Protein AF-W2TQG8-F1 (afdb_monomer)

Structure (mmCIF, N/CA/C/O backbone):
data_AF-W2TQG8-F1
#
_entry.id   AF-W2TQG8-F1
#
loop_
_atom_site.group_PDB
_atom_site.id
_atom_site.type_symbol
_atom_site.label_atom_id
_atom_site.label_alt_id
_atom_site.label_comp_id
_atom_site.label_asym_id
_atom_site.label_entity_id
_atom_site.label_seq_id
_atom_site.pdbx_PDB_ins_code
_atom_site.Cartn_x
_atom_site.Cartn_y
_atom_site.Cartn_z
_atom_site.occupancy
_atom_site.B_iso_or_equiv
_atom_site.auth_seq_id
_atom_site.auth_comp_id
_atom_site.auth_asym_id
_atom_site.auth_atom_id
_atom_site.pdbx_PDB_model_num
ATOM 1 N N . MET A 1 1 ? 19.224 -1.261 -12.540 1.00 79.69 1 MET A N 1
ATOM 2 C CA . MET A 1 1 ? 18.185 -2.015 -11.794 1.00 79.69 1 MET A CA 1
ATOM 3 C C . MET A 1 1 ? 16.858 -1.264 -11.634 1.00 79.69 1 MET A C 1
ATOM 5 O O . MET A 1 1 ? 15.833 -1.850 -11.945 1.00 79.69 1 MET A O 1
ATOM 9 N N . LYS A 1 2 ? 16.831 0.032 -11.269 1.00 92.06 2 LYS A N 1
ATOM 10 C CA . LYS A 1 2 ? 15.581 0.816 -11.087 1.00 92.06 2 LYS A CA 1
ATOM 11 C C . LYS A 1 2 ? 14.622 0.871 -12.287 1.00 92.06 2 LYS A C 1
ATOM 13 O O . LYS A 1 2 ? 13.413 0.940 -12.102 1.00 92.06 2 LYS A O 1
ATOM 18 N N . VAL A 1 3 ? 15.141 0.812 -13.513 1.00 95.50 3 VAL A N 1
ATOM 19 C CA . VAL A 1 3 ? 14.308 0.751 -14.730 1.00 95.50 3 VAL A CA 1
ATOM 20 C C . VAL A 1 3 ? 13.510 -0.554 -14.786 1.00 95.50 3 VAL A C 1
ATOM 22 O O . VAL A 1 3 ? 12.326 -0.535 -15.105 1.00 95.50 3 VAL A O 1
ATOM 25 N N . PHE A 1 4 ? 14.130 -1.674 -14.412 1.00 96.12 4 PHE A N 1
ATOM 26 C CA . PHE A 1 4 ? 13.471 -2.977 -14.406 1.00 96.12 4 PHE A CA 1
ATOM 27 C C . PHE A 1 4 ? 12.365 -3.049 -13.346 1.00 96.12 4 PHE A C 1
ATOM 29 O O . PHE A 1 4 ? 11.278 -3.534 -13.643 1.00 96.12 4 PHE A O 1
ATOM 36 N N . GLU A 1 5 ? 12.600 -2.483 -12.155 1.00 95.31 5 GLU A N 1
ATOM 37 C CA . GLU A 1 5 ? 11.579 -2.355 -11.101 1.00 95.31 5 GLU A CA 1
ATOM 38 C C . GLU A 1 5 ? 10.330 -1.618 -11.616 1.00 95.31 5 GLU A C 1
ATOM 40 O O . GLU A 1 5 ? 9.218 -2.126 -11.482 1.00 95.31 5 GLU A O 1
ATOM 45 N N . ARG A 1 6 ? 10.506 -0.472 -12.293 1.00 94.25 6 ARG A N 1
ATOM 46 C CA . ARG A 1 6 ? 9.389 0.306 -12.863 1.00 94.25 6 ARG A CA 1
ATOM 47 C C . ARG A 1 6 ? 8.640 -0.445 -13.965 1.00 94.25 6 ARG A C 1
ATOM 49 O O . ARG A 1 6 ? 7.415 -0.371 -14.037 1.00 94.25 6 ARG A O 1
ATOM 56 N N . VAL A 1 7 ? 9.360 -1.168 -14.826 1.00 96.38 7 VAL A N 1
ATOM 57 C CA . VAL A 1 7 ? 8.745 -1.988 -15.885 1.00 96.38 7 VAL A CA 1
ATOM 58 C C . VAL A 1 7 ? 7.919 -3.120 -15.277 1.00 96.38 7 VAL A C 1
ATOM 60 O O . VAL A 1 7 ? 6.796 -3.363 -15.720 1.00 96.38 7 VAL A O 1
ATOM 63 N N . LEU A 1 8 ? 8.448 -3.801 -14.259 1.00 95.19 8 LEU A N 1
ATOM 64 C CA . LEU A 1 8 ? 7.743 -4.881 -13.578 1.00 95.19 8 LEU A CA 1
ATOM 65 C C . LEU A 1 8 ? 6.493 -4.360 -12.860 1.00 95.19 8 LEU A C 1
ATOM 67 O O . LEU A 1 8 ? 5.418 -4.926 -13.042 1.00 95.19 8 LEU A O 1
ATOM 71 N N . GLU A 1 9 ? 6.607 -3.252 -12.127 1.00 93.38 9 GLU A N 1
ATOM 72 C CA . GLU A 1 9 ? 5.476 -2.605 -11.455 1.00 93.38 9 GLU A CA 1
ATOM 73 C C . GLU A 1 9 ? 4.353 -2.258 -12.447 1.00 93.38 9 GLU A C 1
ATOM 75 O O . GLU A 1 9 ? 3.194 -2.616 -12.229 1.00 93.38 9 GLU A O 1
ATOM 80 N N . ALA A 1 10 ? 4.689 -1.627 -13.577 1.00 93.81 10 ALA A N 1
ATOM 81 C CA . ALA A 1 10 ? 3.714 -1.250 -14.598 1.00 93.81 10 ALA A CA 1
ATOM 82 C C . ALA A 1 10 ? 3.013 -2.461 -15.236 1.00 93.81 10 ALA A C 1
ATOM 84 O O . ALA A 1 10 ? 1.841 -2.375 -15.604 1.00 93.81 10 ALA A O 1
ATOM 85 N N . ARG A 1 11 ? 3.713 -3.594 -15.379 1.00 96.50 11 ARG A N 1
ATOM 86 C CA . ARG A 1 11 ? 3.122 -4.844 -15.882 1.00 96.50 11 ARG A CA 1
ATOM 87 C C . ARG A 1 11 ? 2.223 -5.496 -14.838 1.00 96.50 11 ARG A C 1
ATOM 89 O O . ARG A 1 11 ? 1.117 -5.899 -15.182 1.00 96.50 11 ARG A O 1
ATOM 96 N N . LEU A 1 12 ? 2.664 -5.551 -13.580 1.00 94.31 12 LEU A N 1
ATOM 97 C CA . LEU A 1 12 ? 1.891 -6.116 -12.475 1.00 94.31 12 LEU A CA 1
ATOM 98 C C . LEU A 1 12 ? 0.571 -5.366 -12.285 1.00 94.31 12 LEU A C 1
ATOM 100 O O . LEU A 1 12 ? -0.477 -6.002 -12.269 1.00 94.31 12 LEU A O 1
ATOM 104 N N . ARG A 1 13 ? 0.593 -4.026 -12.268 1.00 92.44 13 ARG A N 1
ATOM 105 C CA . ARG A 1 13 ? -0.618 -3.193 -12.130 1.00 92.44 13 ARG A CA 1
ATOM 106 C C . ARG A 1 13 ? -1.680 -3.434 -13.214 1.00 92.44 13 ARG A C 1
ATOM 108 O O . ARG A 1 13 ? -2.834 -3.097 -12.990 1.00 92.44 13 ARG A O 1
ATOM 115 N N . LYS A 1 14 ? -1.318 -3.999 -14.373 1.00 94.75 14 LYS A N 1
ATOM 116 C CA . LYS A 1 14 ? -2.272 -4.344 -15.446 1.00 94.75 14 LYS A CA 1
ATOM 117 C C . LYS A 1 14 ? -2.948 -5.701 -15.256 1.00 94.75 14 LYS A C 1
ATOM 119 O O . LYS A 1 14 ? -3.999 -5.919 -15.845 1.00 94.75 14 LYS A O 1
ATOM 124 N N . ILE A 1 15 ? -2.332 -6.613 -14.505 1.00 96.31 15 ILE A N 1
ATOM 125 C CA . ILE A 1 15 ? -2.802 -8.001 -14.365 1.00 96.31 15 ILE A CA 1
ATOM 126 C C . ILE A 1 15 ? -3.362 -8.305 -12.975 1.00 96.31 15 ILE A C 1
ATOM 128 O O . ILE A 1 15 ? -4.152 -9.233 -12.835 1.00 96.31 15 ILE A O 1
ATOM 132 N N . VAL A 1 16 ? -2.956 -7.551 -11.948 1.00 91.69 16 VAL A N 1
ATOM 133 C CA . VAL A 1 16 ? -3.424 -7.754 -10.573 1.00 91.69 16 VAL A CA 1
ATOM 134 C C . VAL A 1 16 ? -4.572 -6.804 -10.254 1.00 91.69 16 VAL A C 1
ATOM 136 O O . VAL A 1 16 ? -4.482 -5.598 -10.482 1.00 91.69 16 VAL A O 1
ATOM 139 N N . SER A 1 17 ? -5.647 -7.337 -9.679 1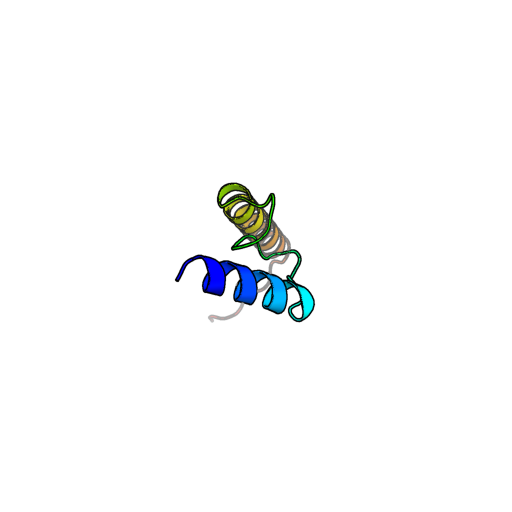.00 92.69 17 SER A N 1
ATOM 140 C CA . SER A 1 17 ? -6.696 -6.531 -9.058 1.00 92.69 17 SER A CA 1
ATOM 141 C C . SER A 1 17 ? -6.317 -6.216 -7.614 1.00 92.69 17 SER A C 1
ATOM 143 O O . SER A 1 17 ? -6.034 -7.122 -6.828 1.00 92.69 17 SER A O 1
ATOM 145 N N . VAL A 1 18 ? -6.354 -4.940 -7.247 1.00 90.69 18 VAL A N 1
ATOM 146 C CA . VAL A 1 18 ? -6.128 -4.487 -5.872 1.00 90.69 18 VAL A CA 1
ATOM 147 C C . VAL A 1 18 ? -7.450 -4.552 -5.107 1.00 90.69 18 VAL A C 1
ATOM 149 O O . VAL A 1 18 ? -8.460 -4.021 -5.565 1.00 90.69 18 VAL A O 1
ATOM 152 N N . SER A 1 19 ? -7.464 -5.201 -3.940 1.00 91.12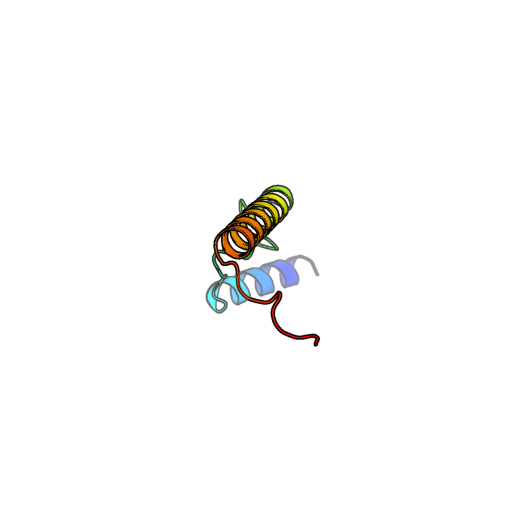 19 SER A N 1
ATOM 153 C CA . SER A 1 19 ? -8.646 -5.197 -3.071 1.00 91.12 19 SER A CA 1
ATOM 154 C C . SER A 1 19 ? -8.861 -3.817 -2.452 1.00 91.12 19 SER A C 1
ATOM 156 O O . SER A 1 19 ? -7.886 -3.173 -2.075 1.00 91.12 19 SER A O 1
ATOM 158 N N . LEU A 1 20 ? -10.114 -3.422 -2.213 1.00 90.00 20 LEU A N 1
ATOM 159 C CA . LEU A 1 20 ? -10.461 -2.143 -1.569 1.00 90.00 20 LEU A CA 1
ATOM 160 C C . LEU A 1 20 ? -9.784 -1.924 -0.204 1.00 90.00 20 LEU A C 1
ATOM 162 O O . LEU A 1 20 ? -9.546 -0.792 0.195 1.00 90.00 20 LEU A O 1
ATOM 166 N N . ASN A 1 21 ? -9.455 -3.003 0.508 1.00 90.81 21 ASN A N 1
ATOM 167 C CA . ASN A 1 21 ? -8.816 -2.961 1.825 1.00 90.81 21 ASN A CA 1
ATOM 168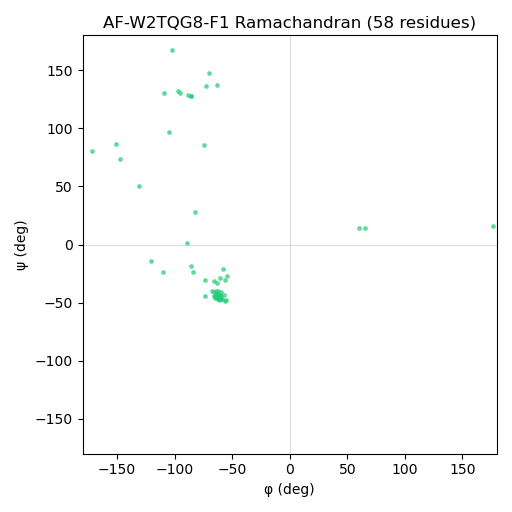 C C . ASN A 1 21 ? -7.278 -2.948 1.755 1.00 90.81 21 ASN A C 1
ATOM 170 O O . ASN A 1 21 ? -6.618 -2.991 2.793 1.00 90.81 21 ASN A O 1
ATOM 174 N N . GLN A 1 22 ? -6.692 -2.944 0.555 1.00 91.31 22 GLN A N 1
ATOM 175 C CA . GLN A 1 22 ? -5.246 -2.902 0.379 1.00 91.31 22 GLN A CA 1
ATOM 176 C C . GLN A 1 22 ? -4.776 -1.451 0.351 1.00 91.31 22 GLN A C 1
ATOM 178 O O . GLN A 1 22 ? -5.260 -0.649 -0.437 1.00 91.31 22 GLN A O 1
ATOM 183 N N . CYS A 1 23 ? -3.783 -1.147 1.183 1.00 94.25 23 CYS A N 1
ATOM 184 C CA . CYS A 1 23 ? -3.159 0.175 1.237 1.00 94.25 23 CYS A CA 1
ATOM 185 C C . CYS A 1 23 ? -1.659 0.168 0.948 1.00 94.25 23 CYS A C 1
ATOM 187 O O . CYS A 1 23 ? -1.084 1.206 0.645 1.00 94.25 23 CYS A O 1
ATOM 189 N N . GLY A 1 24 ? -1.016 -1.002 0.972 1.00 92.25 24 GLY A N 1
ATOM 190 C CA . GLY A 1 24 ? 0.365 -1.135 0.516 1.00 92.25 24 GLY A CA 1
ATOM 191 C C . GLY A 1 24 ? 0.448 -1.049 -1.007 1.00 92.25 24 GLY A C 1
ATOM 192 O O . GLY A 1 24 ? -0.345 -1.680 -1.697 1.00 92.25 24 GLY A O 1
ATOM 193 N N . PHE A 1 25 ? 1.422 -0.301 -1.529 1.00 88.31 25 PHE A N 1
ATOM 194 C CA . PHE A 1 25 ? 1.677 -0.149 -2.974 1.00 88.31 25 PHE A CA 1
ATOM 195 C C . PHE A 1 25 ? 0.506 0.450 -3.785 1.00 88.31 25 PHE A C 1
ATOM 197 O O . PHE A 1 25 ? 0.520 0.441 -5.025 1.00 88.31 25 PHE A O 1
ATOM 204 N N . VAL A 1 26 ? -0.483 1.025 -3.098 1.00 90.88 26 VAL A N 1
ATOM 205 C CA . VAL A 1 26 ? -1.618 1.737 -3.687 1.00 90.88 26 VAL 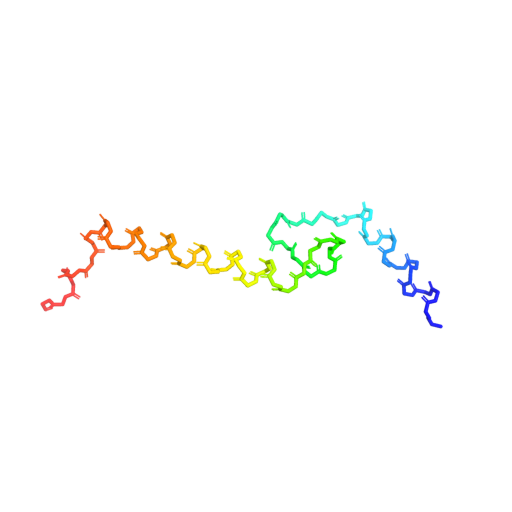A CA 1
ATOM 206 C C . VAL A 1 26 ? -1.301 3.225 -3.712 1.00 90.88 26 VAL A C 1
ATOM 208 O O . VAL A 1 26 ? -0.854 3.793 -2.717 1.00 90.88 26 VAL A O 1
ATOM 211 N N . LYS A 1 27 ? -1.493 3.858 -4.872 1.00 89.38 27 LYS A N 1
ATOM 212 C CA . LYS A 1 27 ? -1.350 5.309 -4.984 1.00 89.38 27 LYS A CA 1
ATOM 213 C C . LYS A 1 27 ? -2.413 5.963 -4.100 1.00 89.38 27 LYS A C 1
ATOM 215 O O . LYS A 1 27 ? -3.550 5.508 -4.095 1.00 89.38 27 LYS A O 1
ATOM 220 N N . ASP A 1 28 ? -2.033 7.005 -3.373 1.00 90.56 28 ASP A N 1
ATOM 221 C CA . ASP A 1 28 ? -2.943 7.786 -2.532 1.00 90.56 28 ASP A CA 1
ATOM 222 C C . ASP A 1 28 ? -3.556 7.006 -1.338 1.00 90.56 28 ASP A C 1
ATOM 224 O O . ASP A 1 28 ? -4.474 7.519 -0.707 1.00 90.56 28 ASP A O 1
ATOM 228 N N . CYS A 1 29 ? -3.033 5.816 -0.973 1.00 94.19 29 CYS A N 1
ATOM 229 C CA . CYS A 1 29 ? -3.284 5.208 0.346 1.00 94.19 29 CYS A CA 1
ATOM 230 C C . CYS A 1 29 ? -2.019 5.234 1.217 1.00 94.19 29 CYS A C 1
ATOM 232 O O . CYS A 1 29 ? -0.940 4.814 0.794 1.00 94.19 29 CYS A O 1
ATOM 234 N N . SER A 1 30 ? -2.155 5.708 2.453 1.00 94.12 30 SER A N 1
ATOM 235 C CA . SER A 1 30 ? -1.083 5.756 3.445 1.00 94.12 30 SER A CA 1
ATOM 236 C C . SER A 1 30 ? -1.200 4.637 4.487 1.00 94.12 30 SER A C 1
ATOM 238 O O . SER A 1 30 ? -2.234 3.988 4.656 1.00 94.12 30 SER A O 1
ATOM 240 N N . THR A 1 31 ? -0.137 4.437 5.271 1.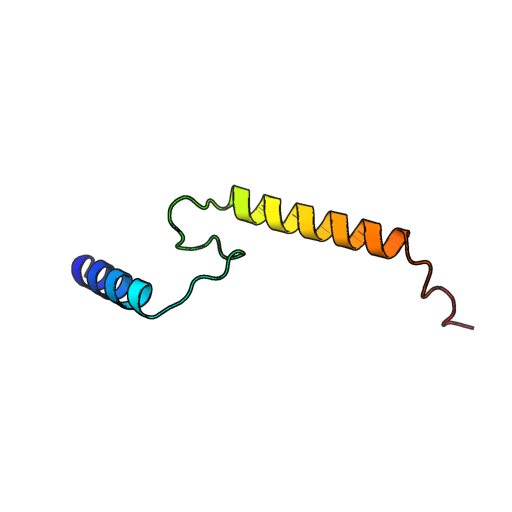00 95.50 31 THR A N 1
ATOM 241 C CA . THR A 1 31 ? -0.179 3.555 6.450 1.00 95.50 31 THR A CA 1
ATOM 242 C C . THR A 1 31 ? -1.206 4.031 7.485 1.00 95.50 31 THR A C 1
ATOM 244 O O . THR A 1 31 ? -1.776 3.212 8.204 1.00 95.50 31 THR A O 1
ATOM 247 N N . ILE A 1 32 ? -1.476 5.340 7.552 1.00 96.44 32 ILE A N 1
ATOM 248 C CA . ILE A 1 32 ? -2.469 5.915 8.470 1.00 96.44 32 ILE A CA 1
ATOM 249 C C . ILE A 1 32 ? -3.869 5.434 8.091 1.00 96.44 32 ILE A C 1
ATOM 251 O O . ILE A 1 32 ? -4.618 4.996 8.963 1.00 96.44 32 ILE A O 1
A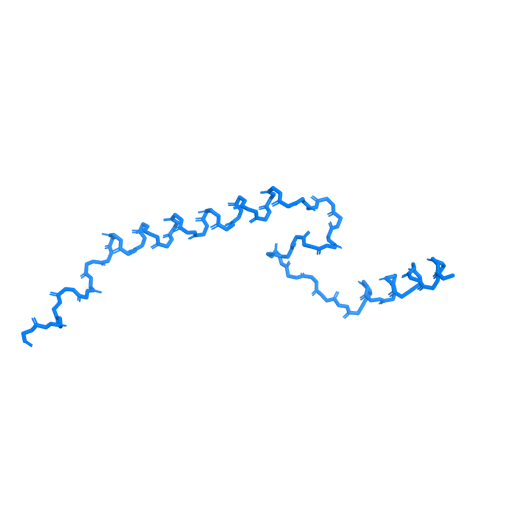TOM 255 N N . ASP A 1 33 ? -4.190 5.437 6.799 1.00 95.44 33 ASP A N 1
ATOM 256 C CA . ASP A 1 33 ? -5.478 4.959 6.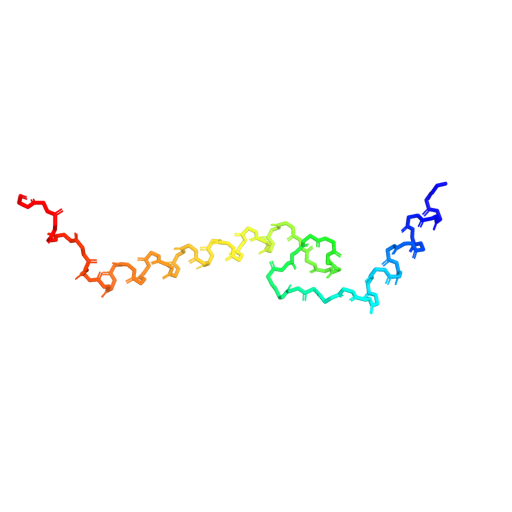291 1.00 95.44 33 ASP A CA 1
ATOM 257 C C . ASP A 1 33 ? -5.677 3.470 6.603 1.00 95.44 33 ASP A C 1
ATOM 259 O O . ASP A 1 33 ? -6.750 3.060 7.049 1.00 95.44 33 ASP A O 1
ATOM 263 N N . ALA A 1 34 ? -4.617 2.664 6.468 1.00 96.19 34 ALA A N 1
ATOM 264 C CA . ALA A 1 34 ? -4.641 1.249 6.833 1.00 96.19 34 ALA A CA 1
ATOM 265 C C . ALA A 1 34 ? -4.931 1.042 8.332 1.00 96.19 34 ALA A C 1
ATOM 267 O O . ALA A 1 34 ? -5.809 0.257 8.696 1.00 96.19 34 ALA A O 1
ATOM 268 N N . ILE A 1 35 ? -4.231 1.773 9.209 1.00 97.25 35 ILE A N 1
ATOM 269 C CA . ILE A 1 35 ? -4.451 1.722 10.665 1.00 97.25 35 ILE A CA 1
ATOM 270 C C . ILE A 1 35 ? -5.881 2.152 11.002 1.00 97.25 35 ILE A C 1
ATOM 272 O O . ILE A 1 35 ? -6.551 1.517 11.820 1.00 97.25 35 ILE A O 1
ATOM 276 N N . HIS A 1 36 ? -6.366 3.213 10.361 1.00 96.44 36 HIS A N 1
ATOM 277 C CA . HIS A 1 36 ? -7.709 3.726 10.576 1.00 96.44 36 HIS A CA 1
ATOM 278 C C . HIS A 1 36 ? -8.782 2.703 10.177 1.00 96.44 36 HIS A C 1
ATOM 280 O O . HIS A 1 36 ? -9.696 2.435 10.961 1.00 96.44 36 HIS A O 1
ATOM 286 N N . ALA A 1 37 ? -8.637 2.064 9.012 1.00 95.69 37 ALA A N 1
ATOM 287 C CA . ALA A 1 37 ? -9.545 1.018 8.550 1.00 95.69 37 ALA A CA 1
ATOM 288 C C . ALA A 1 37 ? -9.583 -0.185 9.509 1.00 95.69 37 ALA A C 1
ATOM 290 O O . ALA A 1 37 ? -10.666 -0.662 9.861 1.00 95.69 37 ALA A O 1
ATOM 291 N N . VAL A 1 38 ? -8.418 -0.639 9.989 1.00 96.81 38 VAL A N 1
ATOM 292 C CA . VAL A 1 38 ? -8.322 -1.721 10.985 1.00 96.81 38 VAL A CA 1
ATOM 293 C C . VAL A 1 38 ? -9.007 -1.325 12.292 1.00 96.81 38 VAL A C 1
ATOM 295 O O . VAL A 1 38 ? -9.754 -2.122 12.859 1.00 96.81 38 VAL A O 1
ATOM 298 N N . ARG A 1 39 ? -8.821 -0.086 12.758 1.00 97.56 39 ARG A N 1
ATOM 299 C CA . ARG A 1 39 ? -9.478 0.402 13.975 1.00 97.56 39 ARG A CA 1
ATOM 300 C C . ARG A 1 39 ? -10.999 0.406 13.836 1.00 97.56 39 ARG A C 1
ATOM 302 O O . ARG A 1 39 ? -11.680 -0.118 14.710 1.00 97.56 39 ARG A O 1
ATOM 309 N N . ILE A 1 40 ? -11.532 0.929 12.730 1.00 96.94 40 ILE A N 1
ATOM 310 C CA . ILE A 1 40 ? -12.978 0.905 12.457 1.00 96.94 40 ILE A CA 1
ATOM 311 C C . ILE A 1 40 ? -13.509 -0.532 12.464 1.00 96.94 40 ILE A C 1
ATOM 313 O O . ILE A 1 40 ? -14.575 -0.795 13.024 1.00 96.94 40 ILE A O 1
ATOM 317 N N . LEU A 1 41 ? -12.782 -1.465 11.844 1.00 95.81 41 LEU A N 1
ATOM 318 C CA . LEU A 1 41 ? -13.169 -2.873 11.805 1.00 95.81 41 LEU A CA 1
ATOM 319 C C . LEU A 1 41 ? -13.251 -3.477 13.215 1.00 95.81 41 LEU A C 1
ATOM 321 O O . LEU A 1 41 ? -14.237 -4.143 13.538 1.00 95.81 41 LEU A O 1
ATOM 325 N N . LEU A 1 42 ? -12.248 -3.217 14.057 1.00 96.75 42 LEU A N 1
ATOM 326 C CA . LEU A 1 42 ? -12.202 -3.710 15.434 1.00 96.75 42 LEU A CA 1
ATOM 327 C C . LEU A 1 42 ? -13.340 -3.146 16.294 1.00 96.75 42 LEU A C 1
ATOM 329 O O . LEU A 1 42 ? -13.984 -3.910 17.016 1.00 96.75 42 LEU A O 1
ATOM 333 N N . GLU A 1 43 ? -13.641 -1.850 16.187 1.00 96.69 43 GLU A N 1
ATOM 334 C CA . GLU A 1 43 ? -14.750 -1.242 16.936 1.00 96.69 43 GLU A CA 1
ATOM 335 C C . GLU A 1 43 ? -16.105 -1.826 16.513 1.00 96.69 43 GLU A C 1
ATOM 337 O O . GLU A 1 43 ? -16.892 -2.249 17.363 1.00 96.69 43 GLU A O 1
ATOM 342 N N . LYS A 1 44 ? -16.353 -1.970 15.202 1.00 95.19 44 LYS A N 1
ATOM 343 C CA . LYS A 1 44 ? -17.582 -2.604 14.688 1.00 95.19 44 LYS A CA 1
ATOM 344 C C . LYS A 1 44 ? -17.732 -4.049 15.165 1.00 95.19 44 LYS A C 1
ATOM 346 O O . LYS A 1 44 ? -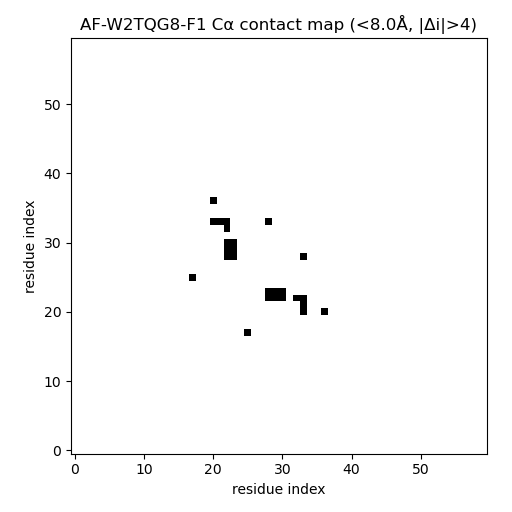18.832 -4.472 15.523 1.00 95.19 44 LYS A O 1
ATOM 351 N N . HIS A 1 45 ? -16.637 -4.809 15.189 1.00 94.88 45 HIS A N 1
ATOM 352 C CA . HIS A 1 45 ? -16.633 -6.175 15.710 1.00 94.88 45 HIS A CA 1
ATOM 353 C C . HIS A 1 45 ? -16.970 -6.211 17.209 1.00 94.88 45 HIS A C 1
ATOM 355 O 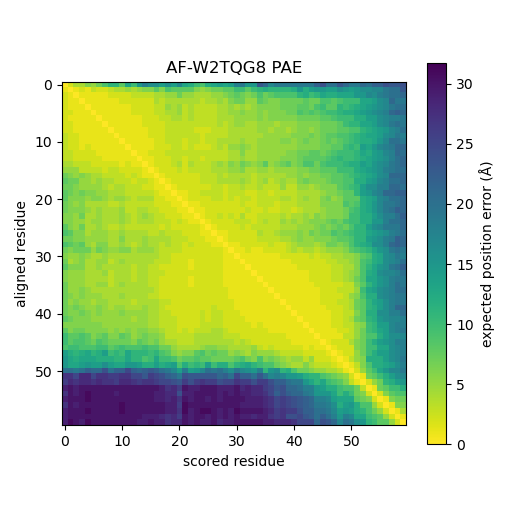O . HIS A 1 45 ? -17.815 -7.000 17.636 1.00 94.88 45 HIS A O 1
ATOM 361 N N . ARG A 1 46 ? -16.374 -5.316 18.007 1.00 94.31 46 ARG A N 1
ATOM 362 C CA . ARG A 1 46 ? -16.662 -5.199 19.441 1.00 94.31 46 ARG A CA 1
ATOM 363 C C . ARG A 1 46 ? -18.116 -4.819 19.702 1.00 94.31 46 ARG A C 1
ATOM 365 O O . ARG A 1 46 ? -18.744 -5.404 20.579 1.00 94.31 46 ARG A O 1
ATOM 372 N N . GLU A 1 47 ? -18.669 -3.870 18.954 1.00 92.62 47 GLU A N 1
ATOM 373 C CA . GLU A 1 47 ? -20.082 -3.507 19.067 1.00 92.62 47 GLU A CA 1
ATOM 374 C C . GLU A 1 47 ? -21.008 -4.678 18.757 1.00 92.62 47 GLU A C 1
ATOM 376 O O . GLU A 1 47 ? -21.965 -4.902 19.496 1.00 92.62 47 GLU A O 1
ATOM 381 N N . LYS A 1 48 ? -20.721 -5.436 17.692 1.00 89.44 48 LYS A N 1
ATOM 382 C CA . LYS A 1 48 ? -21.498 -6.625 17.338 1.00 89.44 48 LYS A CA 1
ATOM 383 C C . LYS A 1 48 ? -21.479 -7.645 18.477 1.00 89.44 48 LYS A C 1
ATOM 385 O O . LYS A 1 48 ? -22.547 -8.072 18.896 1.00 89.44 48 LYS A O 1
ATOM 390 N N . ASN A 1 49 ? -20.305 -7.936 19.042 1.00 86.12 49 ASN A N 1
ATOM 391 C CA . ASN A 1 49 ? -20.165 -8.877 20.159 1.00 86.12 49 ASN A CA 1
ATOM 392 C C . ASN A 1 49 ? -20.840 -8.396 21.449 1.00 86.12 49 ASN A C 1
ATOM 394 O O . ASN A 1 49 ? -21.333 -9.210 22.217 1.00 86.12 49 ASN A O 1
ATOM 398 N N . ARG A 1 50 ? -20.902 -7.081 21.695 1.00 82.88 50 ARG A N 1
ATOM 399 C CA . ARG A 1 50 ? -21.652 -6.521 22.835 1.00 82.88 50 ARG A CA 1
ATOM 400 C C . ARG A 1 50 ? -23.166 -6.564 22.619 1.00 82.88 50 ARG A C 1
ATOM 402 O O . ARG A 1 50 ? -23.906 -6.651 23.590 1.00 82.88 50 ARG A O 1
ATOM 409 N N . LYS A 1 51 ? -23.625 -6.474 21.365 1.00 73.12 51 LYS A N 1
ATOM 410 C CA . LYS A 1 51 ? -25.048 -6.503 20.982 1.00 73.12 51 LYS A CA 1
ATOM 411 C C . LYS A 1 51 ? -25.593 -7.929 20.813 1.00 73.12 51 LYS A C 1
ATOM 413 O O . LYS A 1 51 ? -26.804 -8.108 20.859 1.00 73.12 51 LYS A O 1
ATOM 418 N N . SER A 1 52 ? -24.733 -8.933 20.642 1.00 60.16 52 SER A N 1
ATOM 419 C CA . SER A 1 52 ? -25.100 -10.352 20.658 1.00 60.16 52 SER A CA 1
ATOM 420 C C . SER A 1 52 ? -24.666 -11.005 21.980 1.00 60.16 52 SER A C 1
ATOM 422 O O . SER A 1 52 ? -23.509 -11.418 22.088 1.00 60.16 52 SER A O 1
ATOM 424 N N . PRO A 1 53 ? -25.543 -11.140 22.993 1.00 58.38 53 PRO A N 1
ATOM 425 C CA . PRO A 1 53 ? -25.227 -11.924 24.179 1.00 58.38 53 PRO A CA 1
ATOM 426 C C . PRO A 1 53 ? -25.303 -13.402 23.801 1.00 58.38 53 PRO A C 1
ATOM 428 O O . PRO A 1 53 ? -26.348 -14.039 23.892 1.00 58.38 53 PRO A O 1
ATOM 431 N N . SER A 1 54 ? -24.226 -13.963 23.269 1.00 62.38 54 SER A N 1
ATOM 432 C CA . SER A 1 54 ? -24.182 -15.388 22.949 1.00 62.38 54 SER A CA 1
ATOM 433 C C . SER A 1 54 ? -22.754 -15.890 23.045 1.00 62.38 54 SER A C 1
ATOM 435 O O . SER A 1 54 ? -22.048 -15.886 22.043 1.00 62.38 54 SER A O 1
ATOM 437 N N . LEU A 1 55 ? -22.356 -16.277 24.266 1.00 59.12 55 LEU A N 1
ATOM 438 C CA . LEU A 1 55 ? -21.511 -17.449 24.579 1.00 59.12 55 LEU A CA 1
ATOM 439 C C . LEU A 1 55 ? -21.139 -17.586 26.078 1.00 59.12 55 LEU A C 1
ATOM 441 O O . LEU A 1 55 ? -20.298 -18.412 26.403 1.00 59.12 55 LEU A O 1
ATOM 445 N N . GLU A 1 56 ? -21.805 -16.901 27.018 1.00 52.94 56 GLU A N 1
ATOM 446 C CA . GLU A 1 56 ? -21.654 -17.178 28.470 1.00 52.94 56 GLU A CA 1
ATOM 447 C C . GLU A 1 56 ? -22.510 -18.359 28.989 1.00 52.94 56 GLU A C 1
ATOM 449 O O . GLU A 1 56 ? -22.856 -18.433 30.160 1.00 52.94 56 GLU A O 1
ATOM 454 N N . LEU A 1 57 ? -22.833 -19.337 28.137 1.00 53.72 57 LEU A N 1
ATOM 455 C CA . LEU A 1 57 ? -23.482 -20.594 28.545 1.00 53.72 57 LEU A CA 1
ATOM 456 C C . LEU A 1 57 ? -22.744 -21.803 27.958 1.00 53.72 57 LEU A C 1
ATOM 458 O O . LEU A 1 57 ? -23.344 -22.676 27.340 1.00 53.72 57 LEU A O 1
ATOM 462 N N . ARG A 1 58 ? -21.419 -21.853 28.131 1.00 52.16 58 ARG A N 1
ATOM 463 C CA . ARG A 1 58 ? -20.635 -23.097 28.046 1.00 52.16 58 ARG A CA 1
ATOM 464 C C . ARG A 1 58 ? -19.445 -23.059 28.999 1.00 52.16 58 ARG A C 1
ATOM 466 O O . ARG A 1 58 ? -18.316 -22.915 28.560 1.00 52.16 58 ARG A O 1
ATOM 473 N N . THR A 1 59 ? -19.754 -23.200 30.282 1.00 47.19 59 THR A N 1
ATOM 474 C CA . THR A 1 59 ? -18.999 -23.995 31.267 1.00 47.19 59 THR A CA 1
ATOM 475 C C . THR A 1 59 ? -19.855 -24.024 32.531 1.00 47.19 59 THR A C 1
ATOM 477 O O . THR A 1 59 ? -19.700 -23.193 33.423 1.00 47.19 59 THR A O 1
ATOM 480 N N . GLN A 1 60 ? -20.846 -24.920 32.525 1.00 48.00 60 GLN A N 1
ATOM 481 C CA . GLN A 1 60 ? -21.040 -25.771 33.697 1.00 48.00 60 GLN A CA 1
ATOM 482 C C . GLN A 1 60 ? -19.985 -26.871 33.621 1.00 48.00 60 GLN A C 1
ATOM 484 O O . GLN A 1 60 ? -19.663 -27.259 32.470 1.00 48.00 60 GLN A O 1
#

Solvent-accessible surface area (backbone atoms only — not comparable to full-atom values): 3898 Å² total; per-residue (Å²): 111,73,69,58,54,52,54,51,51,61,54,46,67,74,76,54,85,80,56,93,87,58,30,79,98,37,86,97,42,46,73,64,56,47,54,51,53,52,49,55,51,52,52,54,51,52,50,50,55,70,73,46,93,78,73,96,85,78,79,130

Organism: Necator americanus (NCBI:txid51031)

Radius of gyration: 19.91 Å; Cα contacts (8 Å, |Δi|>4): 13; chains: 1; bounding box: 43×34×50 Å

Mean predicted aligned error: 8.57 Å

pLDDT: mean 87.24, std 14.35, range [47.19, 97.56]

Sequence (60 aa):
MKVFERVLEARLRKIVSVSLNQCGFVKDCSTIDAIHAVRILLEKHREKNRKSPSLELRTQ

Foldseek 3Di:
DVVVVVVVLVVCVVPDDDDPLDQPPDPPRDPVNNVVVVVVVVVVVVVVPVVDPPDPPPDD

Secondary structure (DSSP, 8-state):
-HHHHHHHHHHHHHHPPPPTT--TT-TT--HHHHHHHHHHHHHHHHHHHHH---SS----